Protein AF-A0A820JFF0-F1 (afdb_monomer_lite)

Sequence (62 aa):
FRAFLVNNLKELEMLLMQNRKFAAEIGHTVSAPNRKKIIERAQQLAIKVTNPNARLRAEEKE

Structure (mmCIF, N/CA/C/O backbone):
data_AF-A0A820JFF0-F1
#
_entry.id   AF-A0A820JFF0-F1
#
loop_
_atom_site.group_PDB
_atom_site.id
_atom_site.type_symbol
_atom_site.label_atom_id
_atom_site.label_alt_id
_atom_site.label_comp_id
_atom_site.label_asym_id
_atom_site.label_entity_id
_atom_site.label_seq_id
_atom_site.pdbx_PDB_ins_code
_atom_site.Cartn_x
_atom_site.Cartn_y
_atom_site.Cartn_z
_atom_site.occupancy
_atom_site.B_iso_or_equiv
_atom_site.auth_seq_id
_atom_site.auth_comp_id
_atom_site.auth_asym_id
_atom_site.auth_atom_id
_atom_site.pdbx_PDB_model_num
ATOM 1 N N . PHE A 1 1 ? -13.977 -0.930 2.861 1.00 74.69 1 PHE A N 1
ATOM 2 C CA . PHE A 1 1 ? -12.794 -0.057 2.979 1.00 74.69 1 PHE A CA 1
ATOM 3 C C . PHE A 1 1 ? -12.924 1.071 1.978 1.00 74.69 1 PHE A C 1
ATOM 5 O O . PHE A 1 1 ? -13.338 0.801 0.856 1.00 74.69 1 PHE A O 1
ATOM 12 N N . ARG A 1 2 ? -12.602 2.306 2.368 1.00 88.19 2 ARG A N 1
ATOM 13 C CA . ARG A 1 2 ? -12.465 3.410 1.410 1.00 88.19 2 ARG A CA 1
ATOM 14 C C . ARG A 1 2 ? -11.096 3.288 0.742 1.00 88.19 2 ARG A C 1
ATOM 16 O O . ARG A 1 2 ? -10.101 3.132 1.447 1.00 88.19 2 ARG A O 1
ATOM 23 N N . ALA A 1 3 ? -11.059 3.279 -0.586 1.00 89.12 3 ALA A N 1
ATOM 24 C CA . ALA A 1 3 ? -9.805 3.179 -1.319 1.00 89.12 3 ALA A CA 1
ATOM 25 C C . ALA A 1 3 ? -9.008 4.482 -1.170 1.00 89.12 3 ALA A C 1
ATOM 27 O O . ALA A 1 3 ? -9.573 5.574 -1.265 1.00 89.12 3 ALA A O 1
ATOM 28 N N . PHE A 1 4 ? -7.716 4.354 -0.893 1.00 91.88 4 PHE A N 1
ATOM 29 C CA . PHE A 1 4 ? -6.759 5.448 -0.849 1.00 91.88 4 PHE A CA 1
ATOM 30 C C . PHE A 1 4 ? -5.678 5.173 -1.888 1.00 91.88 4 PHE A C 1
ATOM 32 O O . PHE A 1 4 ? -5.048 4.116 -1.854 1.00 91.88 4 PHE A O 1
ATOM 39 N N . LEU A 1 5 ? -5.499 6.104 -2.824 1.00 93.44 5 LEU A N 1
ATOM 40 C CA . LEU A 1 5 ? -4.516 5.972 -3.890 1.00 93.44 5 LEU A CA 1
ATOM 41 C C . LEU A 1 5 ? -3.107 6.124 -3.309 1.00 93.44 5 LEU A C 1
ATOM 43 O O . LEU A 1 5 ? -2.821 7.126 -2.663 1.00 93.44 5 LEU A O 1
ATOM 47 N N . VAL A 1 6 ? -2.245 5.143 -3.560 1.00 93.31 6 VAL A N 1
ATOM 48 C CA . VAL A 1 6 ? -0.883 5.072 -3.031 1.00 93.31 6 VAL A CA 1
ATOM 49 C C . VAL A 1 6 ? 0.113 4.984 -4.180 1.00 93.31 6 VAL A C 1
ATOM 51 O O . VAL A 1 6 ? 0.010 4.104 -5.041 1.00 93.31 6 VAL A O 1
ATOM 54 N N . ASN A 1 7 ? 1.107 5.867 -4.181 1.00 93.00 7 ASN A N 1
ATOM 55 C CA . ASN A 1 7 ? 2.167 5.901 -5.193 1.00 93.00 7 ASN A CA 1
ATOM 56 C C . ASN A 1 7 ? 3.544 5.520 -4.635 1.00 93.00 7 ASN A C 1
ATOM 58 O O . ASN A 1 7 ? 4.454 5.193 -5.397 1.00 93.00 7 ASN A O 1
ATOM 62 N N . ASN A 1 8 ? 3.715 5.552 -3.312 1.00 91.50 8 ASN A N 1
ATOM 63 C CA . ASN A 1 8 ? 4.981 5.266 -2.641 1.00 91.50 8 ASN A CA 1
ATOM 64 C C . ASN A 1 8 ? 4.772 4.616 -1.262 1.00 91.50 8 ASN A C 1
ATOM 66 O O . ASN A 1 8 ? 3.664 4.539 -0.739 1.00 91.50 8 ASN A O 1
ATOM 70 N N . LEU A 1 9 ? 5.866 4.147 -0.659 1.00 91.25 9 LEU A N 1
ATOM 71 C CA . LEU A 1 9 ? 5.838 3.494 0.654 1.00 91.25 9 LEU A CA 1
ATOM 72 C C . LEU A 1 9 ? 5.467 4.451 1.799 1.00 91.25 9 LEU A C 1
ATOM 74 O O . LEU A 1 9 ? 4.873 4.010 2.774 1.00 91.25 9 LEU A O 1
ATOM 78 N N . LYS A 1 10 ? 5.770 5.752 1.689 1.00 91.62 10 LYS A N 1
ATOM 79 C CA . LYS A 1 10 ? 5.456 6.733 2.744 1.00 91.62 10 LYS A CA 1
ATOM 80 C C . LYS A 1 10 ? 3.949 6.958 2.875 1.00 91.62 10 LYS A C 1
ATOM 82 O O . LYS A 1 10 ? 3.425 7.020 3.980 1.00 91.62 10 LYS A O 1
ATOM 87 N N . GLU A 1 11 ? 3.243 7.033 1.751 1.00 90.50 11 GLU A N 1
ATOM 88 C CA . GLU A 1 11 ? 1.779 7.128 1.713 1.00 90.50 11 GLU A CA 1
ATOM 89 C C . GLU A 1 11 ? 1.115 5.874 2.298 1.00 90.50 11 GLU A C 1
ATOM 91 O O . GLU A 1 11 ? 0.067 5.961 2.935 1.00 90.50 11 GLU A O 1
ATOM 96 N N . LEU A 1 12 ? 1.747 4.707 2.142 1.00 90.88 12 LEU A N 1
ATOM 97 C CA . LEU A 1 12 ? 1.290 3.472 2.771 1.00 90.88 12 LEU A CA 1
ATOM 98 C C . LEU A 1 12 ? 1.435 3.531 4.303 1.00 90.88 12 LEU A C 1
ATOM 100 O O . LEU A 1 12 ? 0.547 3.079 5.021 1.00 90.88 12 LEU A O 1
ATOM 104 N N . GLU A 1 13 ? 2.516 4.121 4.816 1.00 88.06 13 GLU A N 1
ATOM 105 C CA . GLU A 1 13 ? 2.739 4.279 6.260 1.00 88.06 13 GLU A CA 1
ATOM 106 C C . GLU A 1 13 ? 1.736 5.242 6.913 1.00 88.06 13 GLU A C 1
ATOM 108 O O . GLU A 1 13 ? 1.360 5.040 8.068 1.00 88.06 13 GLU A O 1
ATOM 113 N N . MET A 1 14 ? 1.197 6.216 6.169 1.00 88.75 14 MET A N 1
ATOM 114 C CA . MET A 1 14 ? 0.099 7.065 6.661 1.00 88.75 14 MET A CA 1
ATOM 115 C C . MET A 1 14 ? -1.180 6.269 6.965 1.00 88.75 14 MET A C 1
ATOM 117 O O . MET A 1 14 ? -1.987 6.680 7.800 1.00 88.75 14 MET A O 1
ATOM 121 N N . LEU A 1 15 ? -1.365 5.108 6.330 1.00 88.94 15 LEU A N 1
ATOM 122 C CA . LEU A 1 15 ? -2.526 4.246 6.542 1.00 88.94 15 LEU A CA 1
ATOM 123 C C . LEU A 1 15 ? -2.381 3.322 7.760 1.00 88.94 15 LEU A C 1
ATOM 125 O O . LEU A 1 15 ? -3.339 2.620 8.080 1.00 88.94 15 LEU A O 1
ATOM 129 N N . LEU A 1 16 ? -1.245 3.335 8.471 1.00 86.56 16 LEU A N 1
ATOM 130 C CA . LEU A 1 16 ? -0.968 2.418 9.584 1.00 86.56 16 LEU A CA 1
ATOM 131 C C . LEU A 1 16 ? -2.067 2.440 10.655 1.00 86.56 16 LEU A C 1
ATOM 133 O O . LEU A 1 16 ? -2.595 1.399 11.038 1.00 86.56 16 LEU A O 1
ATOM 137 N N . MET A 1 17 ? -2.454 3.636 11.101 1.00 87.12 17 MET A N 1
ATOM 138 C CA . MET A 1 17 ? -3.480 3.803 12.138 1.00 87.12 17 MET A CA 1
ATOM 139 C C . MET A 1 17 ? -4.906 3.599 11.614 1.00 87.12 17 MET A C 1
ATOM 141 O O . MET A 1 17 ? -5.833 3.409 12.398 1.00 87.12 17 MET A O 1
ATOM 145 N N . GLN A 1 18 ? -5.108 3.654 10.296 1.00 88.19 18 GLN A N 1
ATOM 146 C CA . GLN A 1 18 ? -6.433 3.620 9.677 1.00 88.19 18 GLN A CA 1
ATOM 147 C C . GLN A 1 18 ? -6.645 2.386 8.782 1.00 88.19 18 GLN A C 1
ATOM 149 O O . GLN A 1 18 ? -7.598 2.345 7.997 1.00 88.19 18 GLN A O 1
ATOM 154 N N . ASN A 1 19 ? -5.812 1.353 8.943 1.00 85.31 19 ASN A N 1
ATOM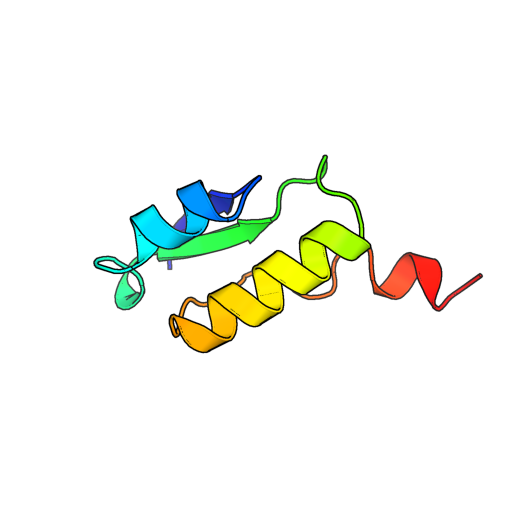 155 C CA . ASN A 1 19 ? -5.810 0.128 8.137 1.00 85.31 19 ASN A CA 1
ATOM 156 C C . ASN A 1 19 ? -7.122 -0.684 8.213 1.00 85.31 19 ASN A C 1
ATOM 158 O O . ASN A 1 19 ? -7.397 -1.489 7.328 1.00 85.31 19 ASN A O 1
ATOM 162 N N . ARG A 1 20 ? -7.974 -0.445 9.224 1.00 87.75 20 ARG A N 1
ATOM 163 C CA . ARG A 1 20 ? -9.327 -1.033 9.338 1.00 87.75 20 ARG A CA 1
ATOM 164 C C . ARG A 1 20 ? -10.400 -0.288 8.539 1.00 87.75 20 ARG A C 1
ATOM 166 O O . ARG A 1 20 ? -11.439 -0.865 8.227 1.00 87.75 20 ARG A O 1
ATOM 173 N N . LYS A 1 21 ? -10.179 0.989 8.215 1.00 90.62 21 LYS A N 1
ATOM 174 C CA . LYS A 1 21 ? -11.148 1.847 7.507 1.00 90.62 21 LYS A CA 1
ATOM 175 C C . LYS A 1 21 ? -10.781 2.022 6.034 1.00 90.62 21 LYS A C 1
ATOM 177 O O . LYS A 1 21 ? -11.671 2.036 5.174 1.00 90.62 21 LYS A O 1
ATOM 182 N N . PHE A 1 22 ? -9.487 2.101 5.739 1.00 91.69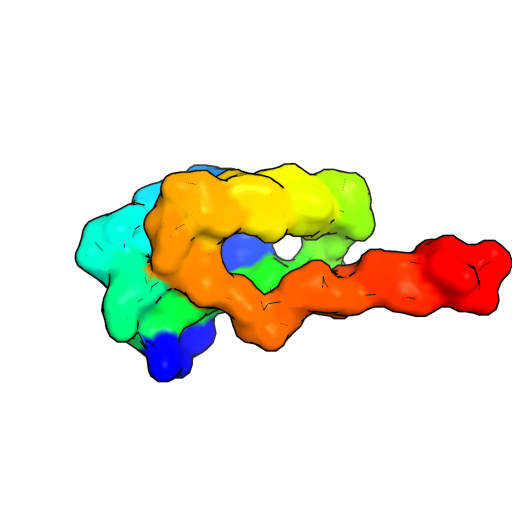 22 PHE A N 1
ATOM 183 C CA . PHE A 1 22 ? -8.962 2.353 4.403 1.00 91.69 22 PHE A CA 1
ATOM 184 C C . PHE A 1 22 ? -8.221 1.148 3.837 1.00 91.69 22 PHE A C 1
ATOM 186 O O . PHE A 1 22 ? -7.654 0.344 4.570 1.00 91.69 22 PHE A O 1
ATOM 193 N N . ALA A 1 23 ? -8.263 1.032 2.515 1.00 92.88 23 ALA A N 1
ATOM 194 C CA . ALA A 1 23 ? -7.481 0.071 1.755 1.00 92.88 23 ALA A CA 1
ATOM 195 C C . ALA A 1 23 ? -6.582 0.834 0.783 1.00 92.88 23 ALA A C 1
ATOM 197 O O . ALA A 1 23 ? -6.988 1.861 0.241 1.00 92.88 23 ALA A O 1
ATOM 198 N N . ALA A 1 24 ? -5.379 0.323 0.570 1.00 94.69 24 ALA A N 1
ATOM 199 C CA . ALA A 1 24 ? -4.423 0.874 -0.372 1.00 94.69 24 ALA A CA 1
ATOM 200 C C . ALA A 1 24 ? -4.799 0.475 -1.805 1.00 94.69 24 ALA A C 1
ATOM 202 O O . ALA A 1 24 ? -5.003 -0.702 -2.100 1.00 94.69 24 ALA A O 1
ATOM 203 N N . GLU A 1 25 ? -4.855 1.444 -2.706 1.00 93.94 25 GLU A N 1
ATOM 204 C CA . GLU A 1 25 ? -4.985 1.231 -4.142 1.00 93.94 25 GLU A CA 1
ATOM 205 C C . GLU A 1 25 ? -3.729 1.750 -4.835 1.00 93.94 25 GLU A C 1
ATOM 207 O O . GLU A 1 25 ? -3.409 2.930 -4.747 1.00 93.94 25 GLU A O 1
ATOM 212 N N . ILE A 1 26 ? -2.983 0.879 -5.511 1.00 93.00 26 ILE A N 1
ATOM 213 C CA . ILE A 1 26 ? -1.706 1.264 -6.110 1.00 93.00 26 ILE A CA 1
ATOM 214 C C . ILE A 1 26 ? -1.947 2.039 -7.405 1.00 93.00 26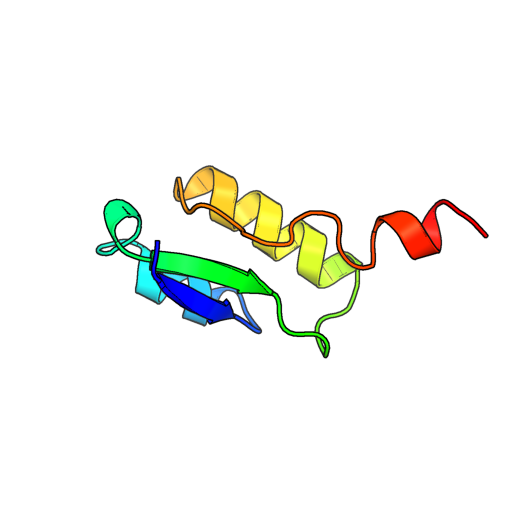 ILE A C 1
ATOM 216 O O . ILE A 1 26 ? -2.606 1.534 -8.322 1.00 93.00 26 ILE A O 1
ATOM 220 N N . GLY A 1 27 ? -1.354 3.228 -7.505 1.00 92.69 27 GLY A N 1
ATOM 221 C CA . GLY A 1 27 ? -1.454 4.097 -8.672 1.00 92.69 27 GLY A CA 1
ATOM 222 C C . GLY A 1 27 ? -0.979 3.444 -9.972 1.00 92.69 27 GLY A C 1
ATOM 223 O O . GLY A 1 27 ? -0.050 2.630 -10.006 1.00 92.69 27 GLY A O 1
ATOM 224 N N . HIS A 1 28 ? -1.618 3.809 -11.083 1.00 89.25 28 HIS A N 1
ATOM 225 C CA . HIS A 1 28 ? -1.294 3.296 -12.420 1.00 89.25 28 HIS A CA 1
ATOM 226 C C . HIS A 1 28 ? 0.115 3.692 -12.897 1.00 89.25 28 HIS A C 1
ATOM 228 O O . HIS A 1 28 ? 0.681 3.019 -13.752 1.00 89.25 28 HIS A O 1
ATOM 234 N N . THR A 1 29 ? 0.704 4.751 -12.339 1.00 89.88 29 THR A N 1
ATOM 235 C CA . THR A 1 29 ? 2.055 5.235 -12.667 1.00 89.88 29 THR A CA 1
ATOM 236 C C . THR A 1 29 ? 3.159 4.361 -12.071 1.00 89.88 29 THR A C 1
ATOM 238 O O . THR A 1 29 ? 4.272 4.337 -12.591 1.00 89.88 29 THR A O 1
ATOM 241 N N . VAL A 1 30 ? 2.862 3.589 -11.020 1.00 90.00 30 VAL A N 1
ATOM 242 C CA . VAL A 1 30 ? 3.859 2.769 -10.323 1.00 90.00 30 VAL A CA 1
ATOM 243 C C . VAL A 1 30 ? 4.277 1.575 -11.189 1.00 90.00 30 VAL A C 1
ATOM 245 O O . VAL A 1 30 ? 3.432 0.818 -11.690 1.00 90.00 30 VAL A O 1
ATOM 248 N N . SER A 1 31 ? 5.589 1.399 -11.350 1.00 88.94 31 SER A N 1
ATOM 249 C CA . SER A 1 31 ? 6.205 0.277 -12.066 1.00 88.94 31 SER A CA 1
ATOM 250 C C . SER A 1 31 ? 6.004 -1.059 -11.335 1.00 88.94 31 SER A C 1
ATOM 252 O O . SER A 1 31 ? 5.807 -1.095 -10.119 1.00 88.94 31 SER A O 1
ATOM 254 N N . ALA A 1 32 ? 6.064 -2.176 -12.064 1.00 87.81 32 ALA A N 1
ATOM 255 C CA . ALA A 1 32 ? 5.921 -3.523 -11.506 1.00 87.81 32 ALA A CA 1
ATOM 256 C C . ALA A 1 32 ? 6.878 -3.847 -10.331 1.00 87.81 32 ALA A C 1
ATOM 258 O O . ALA A 1 32 ? 6.391 -4.328 -9.302 1.00 87.81 32 ALA A O 1
ATOM 259 N N . PRO A 1 33 ? 8.192 -3.527 -10.372 1.00 88.81 33 PRO A N 1
ATOM 260 C CA . PRO A 1 33 ? 9.080 -3.796 -9.235 1.00 88.81 33 PRO A CA 1
ATOM 261 C C . PRO A 1 33 ? 8.724 -2.970 -7.991 1.00 88.81 33 PRO A C 1
ATOM 263 O O . PRO A 1 33 ? 8.791 -3.473 -6.870 1.00 88.81 33 PRO A O 1
ATOM 266 N N . ASN A 1 34 ? 8.289 -1.719 -8.164 1.00 90.62 34 ASN A N 1
ATOM 267 C CA . ASN A 1 34 ? 7.856 -0.886 -7.041 1.00 90.62 34 ASN A CA 1
ATOM 268 C C . ASN A 1 34 ? 6.510 -1.356 -6.472 1.00 90.62 34 ASN A C 1
ATOM 270 O O . ASN A 1 34 ? 6.314 -1.305 -5.259 1.00 90.62 34 ASN A O 1
ATOM 274 N N . ARG A 1 35 ? 5.616 -1.889 -7.315 1.00 91.62 35 ARG A N 1
ATOM 275 C CA . ARG A 1 35 ? 4.374 -2.539 -6.871 1.00 91.62 35 ARG A CA 1
ATOM 276 C C . ARG A 1 35 ? 4.659 -3.714 -5.937 1.00 91.62 35 ARG A C 1
ATOM 278 O O . ARG A 1 35 ? 4.045 -3.765 -4.877 1.00 91.62 35 ARG A O 1
ATOM 285 N N . LYS A 1 36 ? 5.621 -4.592 -6.265 1.00 90.56 36 LYS A N 1
ATOM 286 C CA . LYS A 1 36 ? 6.018 -5.712 -5.382 1.00 90.56 36 LYS A CA 1
ATOM 287 C C . LYS A 1 36 ? 6.433 -5.218 -3.993 1.00 90.56 36 LYS A C 1
ATOM 289 O O . LYS A 1 36 ? 5.876 -5.671 -2.999 1.00 90.56 36 LYS A O 1
ATOM 294 N N . LYS A 1 37 ? 7.302 -4.202 -3.932 1.00 92.88 37 LYS A N 1
ATOM 295 C CA . LYS A 1 37 ? 7.744 -3.592 -2.662 1.00 92.88 37 LYS A CA 1
ATOM 296 C C . LYS A 1 37 ? 6.582 -3.015 -1.847 1.00 92.88 37 LYS A C 1
ATOM 298 O O . LYS A 1 37 ? 6.546 -3.166 -0.629 1.00 92.88 37 LYS A O 1
ATOM 303 N N . ILE A 1 38 ? 5.629 -2.351 -2.508 1.00 92.44 38 ILE A N 1
ATOM 304 C CA . ILE A 1 38 ? 4.439 -1.795 -1.844 1.00 92.44 38 ILE A CA 1
ATOM 305 C C . ILE A 1 38 ? 3.557 -2.913 -1.282 1.00 92.44 38 ILE A C 1
ATOM 307 O O . ILE A 1 38 ? 3.077 -2.790 -0.160 1.00 92.44 38 ILE A O 1
ATOM 311 N N . ILE A 1 39 ? 3.366 -4.004 -2.025 1.00 92.19 39 ILE A N 1
ATOM 312 C CA . ILE A 1 39 ? 2.553 -5.149 -1.590 1.00 92.19 39 ILE A CA 1
ATOM 313 C C . ILE A 1 39 ? 3.192 -5.842 -0.384 1.00 92.19 39 ILE A C 1
ATOM 315 O O . ILE A 1 39 ? 2.513 -6.049 0.619 1.00 92.19 39 ILE A O 1
ATOM 319 N N . GLU A 1 40 ? 4.493 -6.137 -0.443 1.00 93.12 40 GLU A N 1
ATOM 320 C CA . GLU A 1 40 ? 5.239 -6.737 0.672 1.00 93.12 40 GLU A CA 1
ATOM 321 C C . GLU A 1 40 ? 5.149 -5.872 1.933 1.00 93.12 40 GLU A C 1
ATOM 323 O O . GLU A 1 40 ? 4.845 -6.366 3.022 1.00 93.12 40 GLU A O 1
ATOM 328 N N . ARG A 1 41 ? 5.338 -4.554 1.789 1.00 93.12 41 ARG A N 1
ATOM 329 C CA . ARG A 1 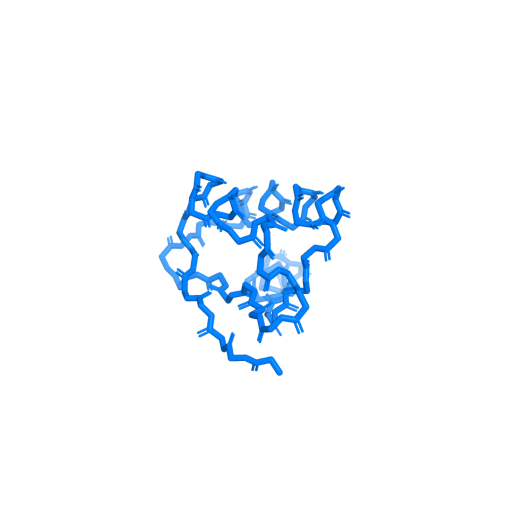41 ? 5.212 -3.620 2.910 1.00 93.12 41 ARG A CA 1
ATOM 330 C C . ARG A 1 41 ? 3.779 -3.542 3.433 1.00 93.12 41 ARG A C 1
ATOM 332 O O . ARG A 1 41 ? 3.580 -3.511 4.643 1.00 93.12 41 ARG A O 1
ATOM 339 N N . ALA A 1 42 ? 2.776 -3.548 2.558 1.00 92.94 42 ALA A N 1
ATOM 340 C CA . ALA A 1 42 ? 1.371 -3.525 2.964 1.00 92.94 42 ALA A CA 1
ATOM 341 C C . ALA A 1 42 ? 1.000 -4.774 3.766 1.00 92.94 42 ALA A C 1
ATOM 343 O O . ALA A 1 42 ? 0.280 -4.672 4.757 1.00 92.94 42 ALA A O 1
ATOM 344 N N . GLN A 1 43 ? 1.559 -5.929 3.399 1.00 91.81 43 GLN A N 1
ATOM 345 C CA . GLN A 1 43 ? 1.372 -7.178 4.125 1.00 91.81 43 GLN A CA 1
ATOM 346 C C . GLN A 1 43 ? 1.991 -7.127 5.529 1.00 91.81 43 GLN A C 1
ATOM 348 O O . GLN A 1 43 ? 1.341 -7.542 6.486 1.00 91.81 43 GLN A O 1
ATOM 353 N N . GLN A 1 44 ? 3.185 -6.541 5.676 1.00 92.19 44 GLN A N 1
ATOM 354 C CA . GLN A 1 44 ? 3.817 -6.322 6.988 1.00 92.19 44 GLN A CA 1
ATOM 355 C C . GLN A 1 44 ? 2.979 -5.418 7.905 1.00 92.19 44 GLN A C 1
ATOM 357 O O . GLN A 1 44 ? 2.907 -5.652 9.107 1.00 92.19 44 GLN A O 1
ATOM 362 N N . LEU A 1 45 ? 2.337 -4.388 7.346 1.00 90.50 45 LEU A N 1
ATOM 363 C CA . LEU A 1 45 ? 1.531 -3.415 8.096 1.00 90.50 45 LEU A CA 1
ATOM 364 C C . LEU A 1 45 ? 0.053 -3.835 8.239 1.00 90.50 45 LEU A C 1
ATOM 366 O O . LEU A 1 45 ? -0.766 -3.067 8.753 1.00 90.50 45 LEU A O 1
ATOM 370 N N . ALA A 1 46 ? -0.299 -5.039 7.774 1.00 91.00 46 ALA A N 1
ATOM 371 C CA . ALA A 1 46 ? -1.666 -5.558 7.721 1.00 91.00 46 ALA A CA 1
ATOM 372 C C . ALA A 1 46 ? -2.660 -4.606 7.014 1.00 91.00 46 ALA A C 1
ATOM 374 O O . ALA A 1 46 ? -3.823 -4.485 7.403 1.00 91.00 46 ALA A O 1
ATOM 375 N N . ILE A 1 47 ? -2.203 -3.918 5.964 1.00 91.94 47 ILE A N 1
ATOM 376 C CA . ILE A 1 47 ? -3.016 -3.027 5.131 1.00 91.94 47 ILE A CA 1
ATOM 377 C C . ILE A 1 47 ? -3.559 -3.818 3.942 1.00 91.94 47 ILE A C 1
ATOM 379 O O . ILE A 1 47 ? -2.812 -4.437 3.183 1.00 91.94 47 ILE A O 1
ATOM 383 N N . LYS A 1 48 ? -4.878 -3.768 3.735 1.00 92.50 48 LYS A N 1
ATOM 384 C CA . LYS A 1 48 ? -5.515 -4.398 2.575 1.00 92.50 48 LYS A CA 1
ATOM 385 C C . LYS A 1 48 ? -5.195 -3.614 1.300 1.00 92.50 48 LYS A C 1
ATOM 387 O O . LYS A 1 48 ? -5.471 -2.419 1.242 1.00 92.50 48 LYS A O 1
ATOM 392 N N . VAL A 1 49 ? -4.692 -4.296 0.272 1.00 93.06 49 VAL A N 1
ATOM 393 C CA . VAL A 1 49 ? -4.483 -3.733 -1.074 1.00 93.06 49 VAL A CA 1
ATOM 394 C C . VAL A 1 49 ? -5.631 -4.156 -1.995 1.00 93.06 49 VAL A C 1
ATOM 396 O O . VAL A 1 49 ? -6.001 -5.330 -2.014 1.00 93.06 49 VAL A O 1
ATOM 399 N N . THR A 1 50 ? -6.223 -3.225 -2.746 1.00 92.81 50 THR A N 1
ATOM 400 C CA . THR A 1 50 ? -7.374 -3.501 -3.631 1.00 92.81 50 THR A CA 1
ATOM 401 C C . THR A 1 50 ? -6.969 -4.102 -4.977 1.00 92.81 50 THR A C 1
ATOM 403 O O . THR A 1 50 ? -7.699 -4.925 -5.523 1.00 92.81 50 THR A O 1
ATOM 406 N N . ASN A 1 51 ? -5.796 -3.740 -5.498 1.00 90.75 51 ASN A N 1
ATOM 407 C CA . ASN A 1 51 ? -5.302 -4.139 -6.818 1.00 90.75 51 ASN A CA 1
ATOM 408 C C . ASN A 1 51 ? -3.896 -4.795 -6.786 1.00 90.75 51 ASN A C 1
ATOM 410 O O . ASN A 1 51 ? -3.018 -4.383 -7.551 1.00 90.75 51 ASN A O 1
ATOM 414 N N . PRO A 1 52 ? -3.660 -5.842 -5.963 1.00 82.44 52 PRO A N 1
ATOM 415 C CA . PRO A 1 52 ? -2.321 -6.409 -5.752 1.00 82.44 52 PRO A CA 1
ATOM 416 C C . PRO A 1 52 ? -1.684 -6.984 -7.030 1.00 82.44 52 PRO A C 1
ATOM 418 O O . PRO A 1 52 ? -0.488 -6.852 -7.235 1.00 82.44 52 PRO A O 1
ATOM 421 N N . ASN A 1 53 ? -2.471 -7.554 -7.946 1.00 79.19 53 ASN A N 1
ATOM 422 C CA . ASN A 1 53 ? -1.941 -8.215 -9.149 1.00 79.19 53 ASN A CA 1
ATOM 423 C C . ASN A 1 53 ? -1.952 -7.329 -10.404 1.00 79.19 53 ASN A C 1
ATOM 425 O O . ASN A 1 53 ? -1.697 -7.811 -11.511 1.00 79.19 53 ASN A O 1
ATOM 429 N N . ALA A 1 54 ? -2.294 -6.045 -10.272 1.00 71.94 54 ALA A N 1
ATOM 430 C CA . ALA A 1 54 ? -2.313 -5.143 -11.415 1.00 71.94 54 ALA A CA 1
ATOM 431 C C . ALA A 1 54 ? -0.873 -4.931 -11.934 1.00 71.94 54 ALA A C 1
ATOM 433 O O . ALA A 1 54 ? 0.048 -4.719 -11.144 1.00 71.94 54 ALA A O 1
ATOM 434 N N . ARG A 1 55 ? -0.686 -5.009 -13.259 1.00 65.88 55 ARG A N 1
ATOM 435 C CA . ARG A 1 55 ? 0.599 -5.057 -13.998 1.00 65.88 55 ARG A CA 1
ATOM 436 C C . ARG A 1 55 ? 1.495 -6.284 -13.793 1.00 65.88 55 ARG A C 1
ATOM 438 O O . ARG A 1 55 ? 2.160 -6.651 -14.748 1.00 65.88 55 ARG A O 1
ATOM 445 N N . LEU A 1 56 ? 1.471 -6.959 -12.643 1.00 64.69 56 LEU A N 1
ATOM 446 C CA . LEU A 1 56 ? 2.275 -8.179 -12.442 1.00 64.69 56 LEU A CA 1
ATOM 447 C C . LEU A 1 56 ? 1.891 -9.304 -13.417 1.00 64.69 56 LEU A C 1
ATOM 449 O O . LEU A 1 56 ? 2.753 -10.010 -13.916 1.00 64.69 56 LEU A O 1
ATOM 453 N N . ARG A 1 57 ? 0.603 -9.404 -13.764 1.00 59.59 57 ARG A N 1
ATOM 454 C CA . ARG A 1 57 ? 0.108 -10.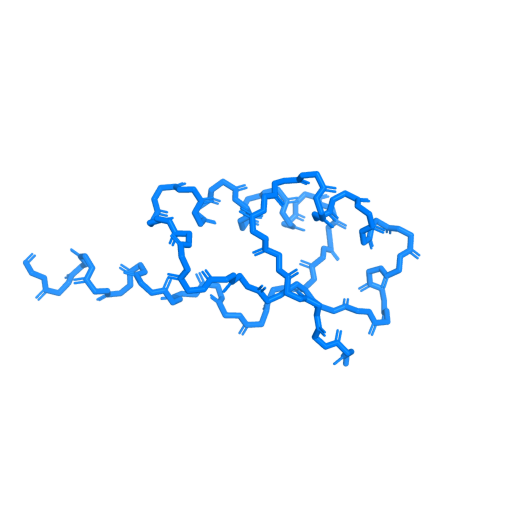370 -14.761 1.00 59.59 57 ARG A CA 1
ATOM 455 C C . ARG A 1 57 ? 0.432 -10.021 -16.215 1.00 59.59 57 ARG A C 1
ATOM 457 O O . ARG A 1 57 ? 0.210 -10.861 -17.077 1.00 59.59 57 ARG 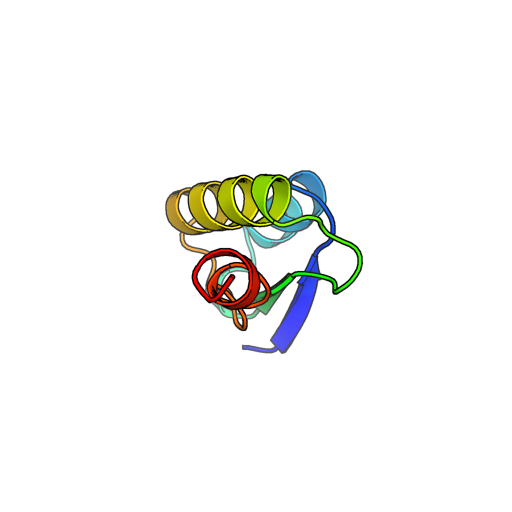A O 1
ATOM 464 N N . ALA A 1 58 ? 0.841 -8.782 -16.498 1.00 58.44 58 ALA A N 1
ATOM 465 C CA . ALA A 1 58 ? 1.192 -8.374 -17.856 1.00 58.44 58 ALA A CA 1
ATOM 466 C C . ALA A 1 58 ? 2.616 -8.829 -18.205 1.00 58.44 58 ALA A C 1
ATOM 468 O O . ALA A 1 58 ? 2.825 -9.299 -19.310 1.00 58.44 58 ALA A O 1
ATOM 469 N N . GLU A 1 59 ? 3.544 -8.780 -17.242 1.00 56.19 59 GLU A N 1
ATOM 470 C CA . GLU A 1 59 ? 4.922 -9.268 -17.419 1.00 56.19 59 GLU A CA 1
ATOM 471 C C . GLU A 1 59 ? 5.032 -10.807 -17.427 1.00 56.19 59 GLU A C 1
ATOM 473 O O . GLU A 1 59 ? 5.974 -11.330 -17.997 1.00 56.19 59 GLU A O 1
ATOM 478 N N . GLU A 1 60 ? 4.090 -11.555 -16.831 1.00 54.25 60 GLU A N 1
ATOM 479 C CA . GLU A 1 60 ? 4.070 -13.036 -16.911 1.00 54.25 60 GLU A CA 1
ATOM 480 C C . GLU A 1 60 ? 3.454 -13.581 -18.213 1.00 54.25 60 GLU A C 1
ATOM 482 O O . GLU A 1 60 ? 3.482 -14.788 -18.449 1.00 54.25 60 GLU A O 1
ATOM 487 N N . LYS A 1 61 ? 2.831 -12.721 -19.027 1.00 51.88 61 LYS A N 1
ATOM 488 C CA . LYS A 1 61 ? 2.132 -13.112 -20.261 1.00 51.88 61 LYS A CA 1
ATOM 489 C C . LYS A 1 61 ? 2.887 -12.756 -21.544 1.00 51.88 61 LYS A C 1
ATOM 491 O O . LYS A 1 61 ? 2.314 -12.942 -22.617 1.00 51.88 61 LYS A O 1
ATOM 496 N N . GLU A 1 62 ? 4.124 -12.283 -21.434 1.00 45.25 62 GLU A N 1
ATOM 497 C CA . GLU A 1 62 ? 5.014 -11.997 -22.566 1.00 45.25 62 GLU A CA 1
ATOM 498 C C . GLU A 1 62 ? 6.216 -12.947 -22.575 1.00 45.25 62 GLU A C 1
ATOM 500 O O . GLU A 1 62 ? 6.740 -13.246 -21.477 1.00 45.25 62 GLU A O 1
#

Radius of gyration: 11.24 Å; chains: 1; bounding box: 22×20×35 Å

Organism: NCBI:txid392032

pLDDT: mean 85.65, std 11.94, range [45.25, 94.69]

Secondary structure (DSSP, 8-state):
-EEEEE-SHHHHHHTGGGTTTEEEEE-TTS-HHHHHHHHHHHHHTTPPBS-TTTTHHHHTT-

InterPro domains:
  IPR001515 Large ribosomal subunit protein eL32 [PF01655] (1-51)
  IPR001515 Large ribosomal subunit protein eL32 [PTHR23413] (1-62)
  IPR001515 Large ribosomal subunit protein eL32 [SM01393] (1-51)
  IPR036351 Large ribosomal subunit protein eL32 superfamily [SSF52042] (1-60)

Foldseek 3Di:
DAEDEDAAQVSLVVCLVVLVPYAYEYDPPHDPVRLVVNVVSCVVSVHHYPCSCPPVVVVVVD